Protein AF-A0A857D8H6-F1 (afdb_monomer_lite)

Foldseek 3Di:
DDDDQVQDQEPVDPPRQWAAFQDWHWHQDPPVVDGAIWIWGDQRDTDDDPVRIDIDGDPPDDDDDDHDDDDDPVVPPD

pLDDT: mean 72.56, std 13.86, range [37.75, 90.75]

Structure (mmCIF, N/CA/C/O backbone):
data_AF-A0A857D8H6-F1
#
_entry.id   AF-A0A857D8H6-F1
#
loop_
_atom_site.group_PDB
_atom_site.id
_atom_site.type_symbol
_atom_site.label_atom_id
_atom_site.label_alt_id
_atom_site.label_comp_id
_atom_site.label_asym_id
_atom_site.label_entity_id
_atom_site.label_seq_id
_atom_site.pdbx_PDB_ins_code
_atom_site.Cartn_x
_atom_site.Cartn_y
_atom_site.Cartn_z
_atom_site.occupancy
_atom_site.B_iso_or_equiv
_atom_site.auth_seq_id
_atom_site.auth_comp_id
_atom_site.auth_asym_id
_atom_site.auth_atom_id
_atom_site.pdbx_PDB_model_num
ATOM 1 N N . MET A 1 1 ? 12.086 2.999 -14.278 1.00 40.22 1 MET A N 1
ATOM 2 C CA . MET A 1 1 ? 12.128 3.541 -12.904 1.00 40.22 1 MET A CA 1
ATOM 3 C C . MET A 1 1 ? 10.727 4.001 -12.562 1.00 40.22 1 MET A C 1
ATOM 5 O O . MET A 1 1 ? 10.216 4.843 -13.287 1.00 40.22 1 MET A O 1
ATOM 9 N N . THR A 1 2 ? 10.102 3.438 -11.531 1.00 37.75 2 THR A N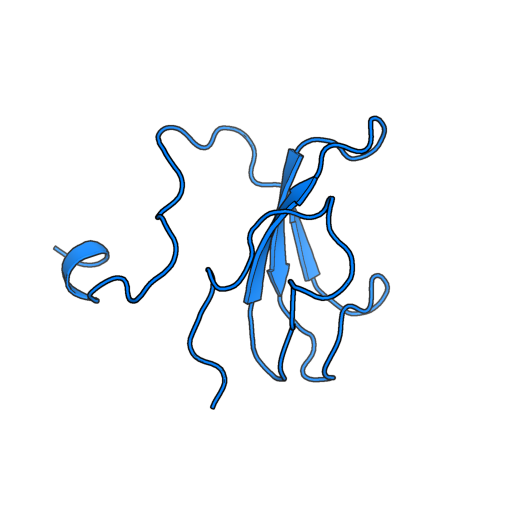 1
ATOM 10 C CA . THR A 1 2 ? 8.755 3.842 -11.095 1.00 37.75 2 THR A CA 1
ATOM 11 C C . THR A 1 2 ? 8.900 4.424 -9.696 1.00 37.75 2 THR A C 1
ATOM 13 O O . THR A 1 2 ? 9.151 3.692 -8.748 1.00 37.75 2 THR A O 1
ATOM 16 N N . ASN A 1 3 ? 8.865 5.754 -9.598 1.00 42.66 3 ASN A N 1
ATOM 17 C CA . ASN A 1 3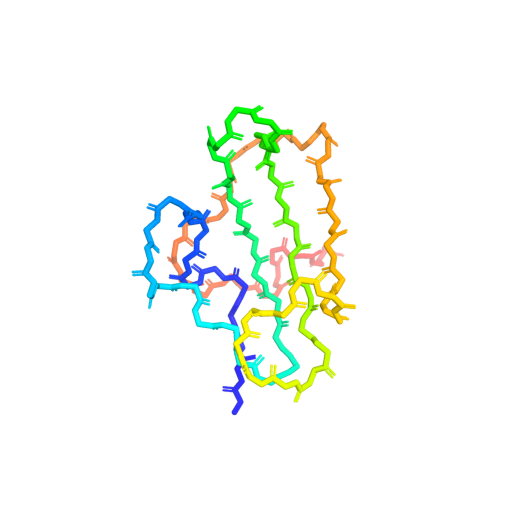 ? 9.344 6.506 -8.436 1.00 42.66 3 ASN A CA 1
ATOM 18 C C . ASN A 1 3 ? 8.236 7.379 -7.831 1.00 42.66 3 ASN A C 1
ATOM 20 O O . ASN A 1 3 ? 8.447 8.562 -7.559 1.00 42.66 3 ASN A O 1
ATOM 24 N N . SER A 1 4 ? 7.015 6.858 -7.713 1.00 48.56 4 SER A N 1
ATOM 25 C CA . SER A 1 4 ? 5.891 7.650 -7.206 1.00 48.56 4 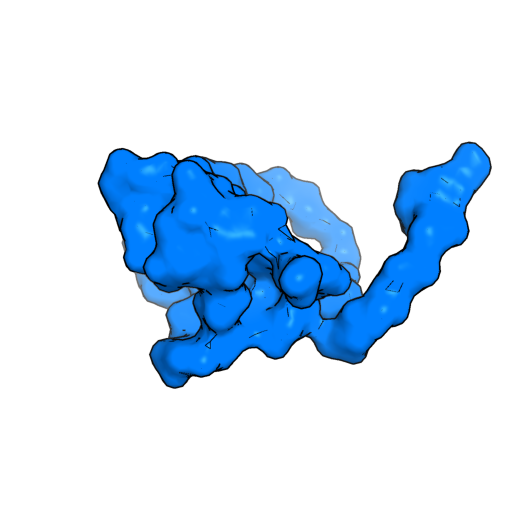SER A CA 1
ATOM 26 C C . SER A 1 4 ? 4.850 6.772 -6.525 1.00 48.56 4 SER A C 1
ATOM 28 O O . SER A 1 4 ? 4.297 5.874 -7.144 1.00 48.56 4 SER A O 1
ATOM 30 N N . VAL A 1 5 ? 4.586 7.083 -5.254 1.00 52.03 5 VAL A N 1
ATOM 31 C CA . VAL A 1 5 ? 3.559 6.453 -4.404 1.00 52.03 5 VAL A CA 1
ATOM 32 C C . VAL A 1 5 ? 2.178 7.107 -4.609 1.00 52.03 5 VAL A C 1
ATOM 34 O O . VAL A 1 5 ? 1.165 6.602 -4.136 1.00 52.03 5 VAL A O 1
ATOM 37 N N . PHE A 1 6 ? 2.124 8.232 -5.337 1.00 53.09 6 PHE A N 1
ATOM 38 C CA . PHE A 1 6 ? 0.994 9.171 -5.322 1.00 53.09 6 PHE A CA 1
ATOM 39 C C . PHE A 1 6 ? 0.355 9.431 -6.687 1.00 53.09 6 PHE A C 1
ATOM 41 O O . PHE A 1 6 ? -0.404 10.385 -6.804 1.00 53.09 6 PHE A O 1
ATOM 48 N N . THR A 1 7 ? 0.662 8.662 -7.735 1.00 50.38 7 THR A N 1
ATOM 49 C CA . THR A 1 7 ? 0.139 8.977 -9.078 1.00 50.38 7 THR A CA 1
ATOM 50 C C . THR A 1 7 ? -1.374 8.747 -9.185 1.00 50.38 7 THR A C 1
ATOM 52 O O . THR A 1 7 ? -2.025 9.475 -9.926 1.00 50.38 7 THR A O 1
ATOM 55 N N . ASP A 1 8 ? -1.943 7.832 -8.387 1.00 53.88 8 ASP A N 1
ATOM 56 C CA . ASP A 1 8 ? -3.371 7.828 -8.054 1.00 53.88 8 ASP A CA 1
ATOM 57 C C . ASP A 1 8 ? -3.688 7.050 -6.775 1.00 53.88 8 ASP A C 1
ATOM 59 O O . ASP A 1 8 ? -3.426 5.852 -6.685 1.00 53.88 8 ASP A O 1
ATOM 63 N N . ALA A 1 9 ? -4.283 7.751 -5.807 1.00 50.75 9 ALA A N 1
ATOM 64 C CA . ALA A 1 9 ? -4.732 7.197 -4.540 1.00 50.75 9 ALA A CA 1
ATOM 65 C C . ALA A 1 9 ? -6.227 6.868 -4.493 1.00 50.75 9 ALA A C 1
ATOM 67 O O . ALA A 1 9 ? -6.754 6.547 -3.428 1.00 50.75 9 ALA A O 1
ATOM 68 N N . ASN A 1 10 ? -6.947 6.964 -5.609 1.00 55.09 10 ASN A N 1
ATOM 69 C CA . ASN A 1 10 ? -8.373 6.682 -5.650 1.00 55.09 10 ASN A CA 1
ATOM 70 C C . ASN A 1 10 ? -8.657 5.292 -6.234 1.00 55.09 10 ASN A C 1
ATOM 72 O O . ASN A 1 10 ? -8.701 5.111 -7.448 1.00 55.09 10 ASN A O 1
ATOM 76 N N . GLY A 1 11 ? -8.940 4.313 -5.370 1.00 50.34 11 GLY A N 1
ATOM 77 C CA . GLY A 1 11 ? -9.264 2.944 -5.789 1.00 50.34 11 GLY A CA 1
ATOM 78 C C . GLY A 1 11 ? -10.610 2.801 -6.502 1.00 50.34 11 GLY A C 1
ATOM 79 O O . GLY A 1 11 ? -10.944 1.712 -6.959 1.00 50.34 11 GLY A O 1
ATOM 80 N N . ALA A 1 12 ? -11.397 3.878 -6.594 1.00 47.84 12 ALA A N 1
ATOM 81 C CA . ALA A 1 12 ? -12.697 3.881 -7.255 1.00 47.84 12 ALA A CA 1
ATOM 82 C C . ALA A 1 12 ? -12.626 4.108 -8.781 1.00 47.84 12 ALA A C 1
ATOM 84 O O . ALA A 1 12 ? -13.657 4.001 -9.444 1.00 47.84 12 ALA A O 1
ATOM 85 N N . LEU A 1 13 ? -11.455 4.432 -9.351 1.00 52.53 13 LEU A N 1
ATOM 86 C CA . LEU A 1 13 ? -11.291 4.716 -10.784 1.00 52.53 13 LEU A CA 1
ATOM 87 C C . LEU A 1 13 ? -10.366 3.695 -11.450 1.00 52.53 13 LEU A C 1
ATOM 89 O O . LEU A 1 13 ? -9.161 3.719 -11.239 1.00 52.53 13 LEU A O 1
ATOM 93 N N . THR A 1 14 ? -10.899 2.822 -12.303 1.00 52.88 14 THR A N 1
ATOM 94 C CA . THR A 1 14 ? -10.091 1.845 -13.048 1.00 52.88 14 THR A CA 1
ATOM 95 C C . THR A 1 14 ? -9.081 2.539 -13.971 1.00 52.88 14 THR A C 1
ATOM 97 O O . THR A 1 14 ? -9.466 3.362 -14.797 1.00 52.88 14 THR A O 1
ATOM 100 N N . GLY A 1 15 ? -7.800 2.163 -13.884 1.00 54.97 15 GLY A N 1
ATOM 101 C CA . GLY A 1 15 ? -6.774 2.526 -14.875 1.00 54.97 15 GLY A CA 1
ATOM 102 C C . GLY A 1 15 ? -5.804 3.642 -14.483 1.00 54.97 15 GLY A C 1
ATOM 103 O O . GLY A 1 15 ? -4.833 3.854 -15.203 1.00 54.97 15 GLY A O 1
ATOM 104 N N . ASN A 1 16 ? -5.993 4.302 -13.340 1.00 54.69 16 ASN A N 1
ATOM 105 C CA . ASN A 1 16 ? -5.070 5.345 -12.884 1.00 54.69 16 ASN A CA 1
ATOM 106 C C . ASN A 1 16 ? -4.063 4.860 -11.812 1.00 54.69 16 ASN A C 1
ATOM 108 O O . ASN A 1 16 ? -3.077 5.543 -11.545 1.00 54.69 16 ASN A O 1
ATOM 112 N N . GLN A 1 17 ? -4.234 3.660 -11.245 1.00 58.00 17 GLN A N 1
ATOM 113 C CA . GLN A 1 17 ? -3.345 3.083 -10.222 1.00 58.00 17 GLN A CA 1
ATOM 114 C C . GLN A 1 17 ? -2.288 2.183 -10.872 1.00 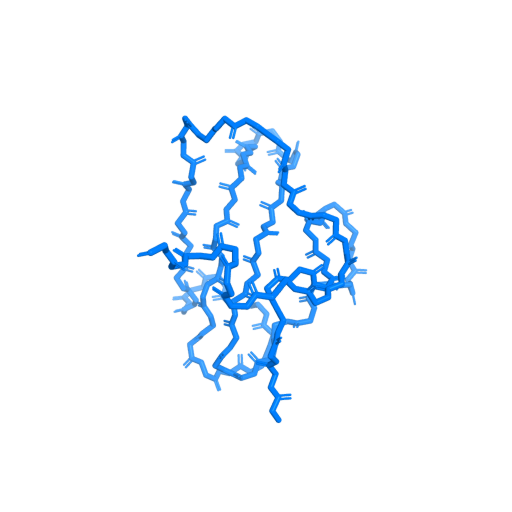58.00 17 GLN A C 1
ATOM 116 O O . GLN A 1 17 ? -2.233 0.978 -10.626 1.00 58.00 17 GLN A O 1
ATOM 121 N N . ALA A 1 18 ? -1.473 2.745 -11.767 1.00 60.53 18 ALA A N 1
ATOM 122 C CA . ALA A 1 18 ? -0.435 1.980 -12.452 1.00 60.53 18 ALA A CA 1
ATOM 123 C C . ALA A 1 18 ? 0.647 1.501 -11.458 1.00 60.53 18 ALA A C 1
ATOM 125 O O . ALA A 1 18 ? 1.622 2.204 -11.194 1.00 60.53 18 ALA A O 1
ATOM 126 N N . LEU A 1 19 ? 0.476 0.290 -10.918 1.00 69.38 19 LEU A N 1
ATOM 127 C CA . LEU A 1 19 ? 1.490 -0.438 -10.152 1.00 69.38 19 LEU A CA 1
ATOM 128 C C . LEU A 1 19 ? 2.559 -0.945 -11.119 1.00 69.38 19 LEU A C 1
ATOM 130 O O . LEU A 1 19 ? 2.420 -1.987 -11.758 1.00 69.38 19 LEU A O 1
ATOM 134 N N . GLY A 1 20 ? 3.624 -0.167 -11.275 1.00 70.00 20 GLY A N 1
ATOM 135 C CA . GLY A 1 20 ? 4.824 -0.640 -11.953 1.00 70.00 20 GLY A CA 1
ATOM 136 C C . GLY A 1 20 ? 5.573 -1.683 -11.118 1.00 70.00 20 GLY A C 1
ATOM 137 O O . GLY A 1 20 ? 5.364 -1.811 -9.913 1.00 70.00 20 GLY A O 1
ATOM 138 N N . VAL A 1 21 ? 6.514 -2.373 -11.758 1.00 75.25 21 VAL A N 1
ATOM 139 C CA . VAL A 1 21 ? 7.452 -3.279 -11.079 1.00 75.25 21 VAL A CA 1
ATOM 140 C C . VAL A 1 21 ? 8.148 -2.547 -9.928 1.00 75.25 21 VAL A C 1
ATOM 142 O O . VAL A 1 21 ? 8.626 -1.422 -10.123 1.00 75.25 21 VAL A O 1
ATOM 145 N N . ASN A 1 22 ? 8.225 -3.190 -8.759 1.00 75.88 22 ASN A N 1
ATOM 146 C CA . ASN A 1 22 ? 8.859 -2.663 -7.542 1.00 75.88 22 ASN A CA 1
ATOM 147 C C . ASN A 1 22 ? 8.290 -1.311 -7.082 1.00 75.88 22 ASN A C 1
ATOM 149 O O . ASN A 1 22 ? 9.027 -0.460 -6.581 1.00 75.88 22 ASN A O 1
ATOM 153 N N . SER A 1 23 ? 6.996 -1.081 -7.298 1.00 75.69 23 SER A N 1
ATOM 154 C CA . SER A 1 23 ? 6.314 0.133 -6.855 1.00 75.69 23 SER A CA 1
ATOM 155 C C . SER A 1 23 ? 5.336 -0.144 -5.721 1.00 75.69 23 SER A C 1
ATOM 157 O O . SER A 1 23 ? 5.005 -1.289 -5.409 1.00 75.69 23 SER A O 1
ATOM 159 N N . ALA A 1 24 ? 4.877 0.936 -5.102 1.00 78.88 24 ALA A N 1
ATOM 160 C CA . ALA A 1 24 ? 3.800 0.898 -4.142 1.00 78.88 24 ALA A CA 1
ATOM 161 C C . ALA A 1 24 ? 2.810 2.022 -4.443 1.00 78.88 24 ALA A C 1
ATOM 163 O O . ALA A 1 24 ? 3.203 3.075 -4.948 1.00 78.88 24 ALA A O 1
ATOM 164 N N . ALA A 1 25 ? 1.546 1.801 -4.109 1.00 77.81 25 ALA A N 1
ATOM 165 C CA . ALA A 1 25 ? 0.482 2.784 -4.243 1.00 77.81 25 ALA A CA 1
ATOM 166 C C . ALA A 1 25 ? -0.287 2.878 -2.927 1.00 77.81 25 ALA A C 1
ATOM 168 O O . ALA A 1 25 ? -0.541 1.868 -2.271 1.00 77.81 25 ALA A O 1
ATOM 169 N N . LEU A 1 26 ? -0.665 4.092 -2.542 1.00 80.00 26 LEU A N 1
ATOM 170 C CA . LEU A 1 26 ? -1.566 4.314 -1.419 1.00 80.00 26 LEU A CA 1
ATOM 171 C C . LEU A 1 26 ? -2.969 4.522 -1.967 1.00 80.00 26 LEU A C 1
ATOM 173 O O . LEU A 1 26 ? -3.170 5.490 -2.675 1.00 80.00 26 LEU A O 1
ATOM 177 N N . VAL A 1 27 ? -3.923 3.655 -1.652 1.00 76.94 27 VAL A N 1
ATOM 178 C CA . VAL A 1 27 ? -5.247 3.622 -2.280 1.00 76.94 27 VAL A CA 1
ATOM 179 C C . VAL A 1 27 ? -6.337 3.776 -1.224 1.00 76.94 27 VAL A C 1
ATOM 181 O O . VAL A 1 27 ? -6.403 3.002 -0.273 1.00 76.94 27 VAL A O 1
ATOM 184 N N . ASN A 1 28 ? -7.224 4.751 -1.397 1.00 78.56 28 ASN A N 1
ATOM 185 C CA . ASN A 1 28 ? -8.470 4.865 -0.653 1.00 78.56 28 ASN A CA 1
ATOM 186 C C . ASN A 1 28 ? -9.554 4.044 -1.358 1.00 78.56 28 ASN A C 1
ATOM 188 O O . ASN A 1 28 ? -9.916 4.317 -2.508 1.00 78.56 28 ASN A O 1
ATOM 192 N N . VAL A 1 29 ? -10.061 3.035 -0.665 1.00 78.81 29 VAL A N 1
ATOM 193 C CA . VAL A 1 29 ? -11.087 2.118 -1.144 1.00 78.81 29 VAL A CA 1
ATOM 194 C C . VAL A 1 29 ? -12.415 2.495 -0.502 1.00 78.81 29 VAL A C 1
ATOM 196 O O . VAL A 1 29 ? -12.523 2.612 0.716 1.00 78.81 29 VAL A O 1
ATOM 199 N N . THR A 1 30 ? -13.446 2.674 -1.324 1.00 81.38 30 THR A N 1
ATOM 200 C CA . THR A 1 30 ? -14.797 3.058 -0.875 1.00 81.38 30 THR A CA 1
ATOM 201 C C . THR A 1 30 ? -15.805 1.910 -0.954 1.00 81.38 30 THR A C 1
ATOM 203 O O . THR A 1 30 ? -16.939 2.045 -0.495 1.00 81.38 30 THR A O 1
ATOM 206 N N . THR A 1 31 ? -15.412 0.758 -1.508 1.00 82.06 31 THR A N 1
ATOM 207 C CA . THR A 1 31 ? -16.243 -0.449 -1.560 1.00 82.06 31 THR A CA 1
ATOM 208 C C . THR A 1 31 ? -16.522 -0.959 -0.147 1.00 82.06 31 THR A C 1
ATOM 210 O O . THR A 1 31 ? -15.595 -1.321 0.569 1.00 82.06 31 THR A O 1
ATOM 213 N N . ALA A 1 32 ? -17.799 -1.029 0.240 1.00 82.56 32 ALA A N 1
ATOM 214 C CA . ALA A 1 32 ? -18.236 -1.189 1.633 1.00 82.56 32 ALA A CA 1
ATOM 215 C C . ALA A 1 32 ? -17.529 -2.303 2.434 1.00 82.56 32 ALA A C 1
ATOM 217 O O . ALA A 1 32 ? -17.165 -2.085 3.584 1.00 82.56 32 ALA A O 1
ATOM 218 N N . SER A 1 33 ? -17.308 -3.482 1.847 1.00 88.00 33 SER A N 1
ATOM 219 C CA . SER A 1 33 ? -16.705 -4.627 2.549 1.00 88.00 33 SER A CA 1
ATOM 220 C C . SER A 1 33 ? -15.209 -4.479 2.847 1.00 88.00 33 SER A C 1
ATOM 222 O O . SER A 1 33 ? -14.688 -5.208 3.685 1.00 88.00 33 SER A O 1
ATOM 224 N N . ILE A 1 34 ? -14.523 -3.570 2.156 1.00 84.06 34 ILE A N 1
ATOM 225 C CA . ILE A 1 34 ? -13.077 -3.331 2.259 1.00 84.06 34 ILE A CA 1
ATOM 226 C C . ILE A 1 34 ? -12.785 -1.827 2.290 1.00 84.06 34 ILE A C 1
ATOM 228 O O . ILE A 1 34 ? -11.775 -1.370 1.765 1.00 84.06 34 ILE A O 1
ATOM 232 N N . ALA A 1 35 ? -13.711 -1.033 2.830 1.00 85.81 35 ALA A N 1
ATOM 233 C CA . ALA A 1 35 ? -13.549 0.408 2.865 1.00 85.81 35 ALA A CA 1
ATOM 234 C C . ALA A 1 35 ? -12.383 0.780 3.793 1.00 85.81 35 ALA A C 1
ATOM 236 O O . ALA A 1 35 ? -12.318 0.312 4.932 1.00 85.81 35 ALA A O 1
ATOM 237 N N . GLY A 1 36 ? -11.469 1.623 3.314 1.00 85.88 36 GLY A N 1
ATOM 238 C CA . GLY A 1 36 ? -10.281 2.012 4.068 1.00 85.88 36 GLY A CA 1
ATOM 239 C C . GLY A 1 36 ? -9.140 2.508 3.190 1.00 85.88 36 GLY A C 1
ATOM 240 O O . GLY A 1 36 ? -9.237 2.543 1.965 1.00 85.88 36 GLY A O 1
ATOM 241 N N . THR A 1 37 ? -8.037 2.868 3.838 1.00 85.62 37 THR A N 1
ATOM 242 C CA . THR A 1 37 ? -6.806 3.295 3.170 1.00 85.62 37 THR A CA 1
ATOM 243 C C . THR A 1 37 ? -5.808 2.147 3.178 1.00 85.62 37 THR A C 1
ATOM 245 O O . THR A 1 37 ? -5.443 1.645 4.239 1.00 85.62 37 THR A O 1
ATOM 248 N N . TYR A 1 38 ? -5.333 1.754 2.003 1.00 85.00 38 TYR A N 1
ATOM 249 C CA . TYR A 1 38 ? -4.445 0.613 1.826 1.00 85.00 38 TYR A CA 1
ATOM 250 C C . TYR A 1 38 ? -3.133 1.039 1.189 1.00 85.00 38 TYR A C 1
ATOM 252 O O . TYR A 1 38 ? -3.130 1.718 0.167 1.00 85.00 38 TYR A O 1
ATOM 260 N N . LEU A 1 39 ? -2.018 0.590 1.754 1.00 86.81 39 LEU A N 1
ATOM 261 C CA . LEU A 1 39 ? -0.749 0.553 1.042 1.00 86.81 39 LEU A CA 1
ATOM 262 C C . LEU A 1 39 ? -0.668 -0.770 0.280 1.00 86.81 39 LEU A C 1
ATOM 264 O O . LEU A 1 39 ? -0.725 -1.841 0.885 1.00 86.81 39 LEU A O 1
ATOM 268 N N . VAL A 1 40 ? -0.533 -0.682 -1.036 1.00 84.56 40 VAL A N 1
ATOM 269 C CA . VAL A 1 40 ? -0.323 -1.819 -1.932 1.00 84.56 40 VAL A CA 1
ATOM 270 C C . VAL A 1 40 ? 1.143 -1.838 -2.336 1.00 84.56 40 VAL A C 1
ATOM 272 O O . VAL A 1 40 ? 1.642 -0.825 -2.823 1.00 84.56 40 VAL A O 1
ATOM 275 N N . ILE A 1 41 ? 1.831 -2.960 -2.133 1.00 86.50 41 ILE A N 1
ATOM 276 C CA . ILE A 1 41 ? 3.241 -3.157 -2.497 1.00 86.50 41 ILE A CA 1
ATOM 277 C C . ILE A 1 41 ? 3.309 -4.264 -3.543 1.00 86.50 41 ILE A C 1
ATOM 279 O O . ILE A 1 41 ? 2.855 -5.381 -3.290 1.00 86.50 41 ILE A O 1
ATOM 283 N N . ASN A 1 42 ? 3.882 -3.938 -4.700 1.00 84.38 42 ASN A N 1
ATOM 284 C CA . ASN A 1 42 ? 3.941 -4.839 -5.838 1.00 84.38 42 ASN A CA 1
ATOM 285 C C . ASN A 1 42 ? 4.983 -5.957 -5.665 1.00 84.38 42 ASN A C 1
ATOM 287 O O . ASN A 1 42 ? 6.105 -5.688 -5.228 1.00 84.38 42 ASN A O 1
ATOM 291 N N . ASP A 1 43 ? 4.652 -7.179 -6.086 1.00 85.12 43 ASP A N 1
ATOM 292 C CA . ASP A 1 43 ? 5.523 -8.367 -6.022 1.00 85.12 43 ASP A CA 1
ATOM 293 C C . ASP A 1 43 ? 6.618 -8.438 -7.113 1.00 85.12 43 ASP A C 1
ATOM 295 O O . ASP A 1 43 ? 7.301 -9.453 -7.253 1.00 85.12 43 ASP A O 1
ATOM 299 N N . SER A 1 44 ? 6.852 -7.344 -7.842 1.00 84.00 44 SER A N 1
ATOM 300 C CA . SER A 1 44 ? 7.722 -7.229 -9.028 1.00 84.00 44 SER A CA 1
ATOM 301 C C . SER A 1 44 ? 7.079 -7.630 -10.362 1.00 84.00 44 SER A C 1
ATOM 303 O O . SER A 1 44 ? 7.771 -7.608 -11.386 1.00 84.00 44 SER A O 1
ATOM 305 N N . VAL A 1 45 ? 5.782 -7.936 -10.406 1.00 82.00 45 VAL A N 1
ATOM 306 C CA . VAL A 1 45 ? 5.027 -8.120 -11.654 1.00 82.00 45 VAL A CA 1
ATOM 307 C C . VAL A 1 45 ? 4.097 -6.932 -11.869 1.00 82.00 45 VAL A C 1
ATOM 309 O O . VAL A 1 45 ? 3.239 -6.656 -11.052 1.00 82.00 45 VAL A O 1
ATOM 312 N N . ALA A 1 46 ? 4.233 -6.215 -12.986 1.00 81.44 46 ALA A N 1
ATOM 313 C CA . ALA A 1 46 ? 3.417 -5.025 -13.233 1.00 81.44 46 ALA A CA 1
ATOM 314 C C . ALA A 1 46 ? 1.900 -5.310 -13.193 1.00 81.44 46 ALA A C 1
ATOM 316 O O . ALA A 1 46 ? 1.423 -6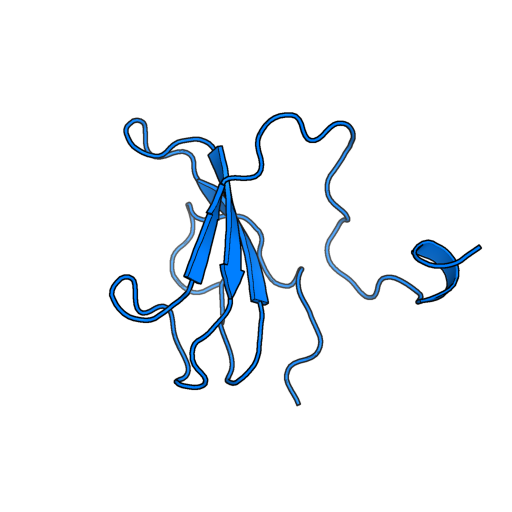.292 -13.765 1.00 81.44 46 ALA A O 1
ATOM 317 N N . GLY A 1 47 ? 1.147 -4.379 -12.606 1.00 79.44 47 GLY A N 1
ATOM 318 C CA . GLY A 1 47 ? -0.291 -4.492 -12.363 1.00 79.44 47 GLY A CA 1
ATOM 319 C C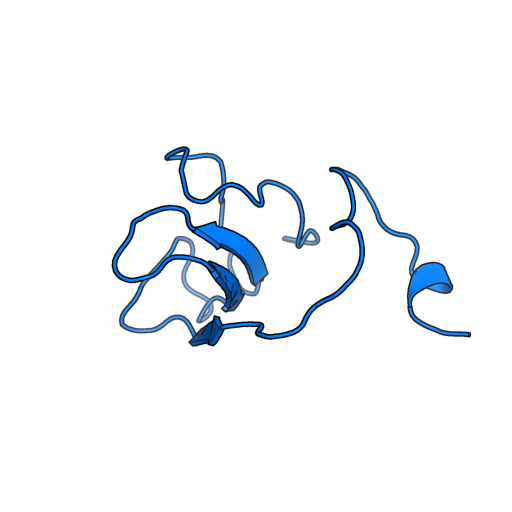 . GLY A 1 47 ? -0.620 -4.938 -10.936 1.00 79.44 47 GLY A C 1
ATOM 320 O O . GLY A 1 47 ? 0.250 -5.368 -10.194 1.00 79.44 47 GLY A O 1
ATOM 321 N N . PHE A 1 48 ? -1.890 -4.802 -10.547 1.00 79.00 48 PHE A N 1
ATOM 322 C CA . PHE A 1 48 ? -2.372 -5.297 -9.256 1.00 79.00 48 PHE A CA 1
ATOM 323 C C . PHE A 1 48 ? -2.693 -6.794 -9.331 1.00 79.00 48 PHE A C 1
ATOM 325 O O . PHE A 1 48 ? -3.465 -7.227 -10.192 1.00 79.00 48 PHE A O 1
ATOM 332 N N . GLN A 1 49 ? -2.158 -7.567 -8.395 1.00 81.62 49 GLN A N 1
ATOM 333 C CA . GLN A 1 49 ? -2.333 -9.006 -8.258 1.00 81.62 49 GLN A CA 1
ATOM 334 C C . GLN A 1 49 ? -2.679 -9.347 -6.806 1.00 81.62 49 GLN A C 1
ATOM 336 O O . GLN A 1 49 ? -1.807 -9.632 -5.995 1.00 81.62 49 GLN A O 1
ATOM 341 N N . SER A 1 50 ? -3.969 -9.382 -6.463 1.00 77.12 50 SER A N 1
ATOM 342 C CA . SER A 1 50 ? -4.437 -9.561 -5.074 1.00 77.12 50 SER A CA 1
ATOM 343 C C . SER A 1 50 ? -3.932 -10.817 -4.350 1.00 77.12 50 SER A C 1
ATOM 345 O O . SER A 1 50 ? -3.995 -10.877 -3.128 1.00 77.12 50 SER A O 1
ATOM 347 N N . SER A 1 51 ? -3.498 -11.840 -5.090 1.00 85.75 51 SER A N 1
ATOM 348 C CA . SER A 1 51 ? -2.969 -13.093 -4.532 1.00 85.75 51 SER A CA 1
ATOM 349 C C . SER A 1 51 ? -1.477 -13.037 -4.197 1.00 85.75 51 SER A C 1
ATOM 351 O O . SER A 1 51 ? -0.980 -13.923 -3.506 1.00 85.75 51 SER A O 1
ATOM 353 N N . ASN A 1 52 ? -0.770 -12.033 -4.712 1.00 85.81 52 ASN A N 1
ATOM 354 C CA . ASN A 1 52 ? 0.685 -11.963 -4.722 1.00 85.81 52 ASN A CA 1
ATOM 355 C C . ASN A 1 52 ? 1.204 -10.651 -4.127 1.00 85.81 52 ASN A C 1
ATOM 357 O O . ASN A 1 52 ? 2.174 -10.656 -3.371 1.00 85.81 52 ASN A O 1
ATOM 361 N N . ASP A 1 53 ? 0.540 -9.543 -4.448 1.00 85.88 53 ASP A N 1
ATOM 362 C CA . ASP A 1 53 ? 0.838 -8.240 -3.879 1.00 85.88 53 ASP A CA 1
ATOM 363 C C . ASP A 1 53 ? 0.530 -8.225 -2.382 1.00 85.88 53 ASP A C 1
ATOM 365 O O . ASP A 1 53 ? -0.440 -8.821 -1.900 1.00 85.88 53 ASP A O 1
ATOM 369 N N . LEU A 1 54 ? 1.334 -7.472 -1.636 1.00 90.75 54 LEU A N 1
ATOM 370 C CA . LEU A 1 54 ? 1.075 -7.230 -0.226 1.00 90.75 54 LEU A CA 1
ATOM 371 C C . LEU A 1 54 ? 0.128 -6.038 -0.074 1.00 90.75 54 LEU A C 1
ATOM 373 O O . LEU A 1 54 ? 0.415 -4.936 -0.543 1.00 90.75 54 LEU A O 1
ATOM 377 N N . LEU A 1 55 ? -0.975 -6.252 0.646 1.00 87.75 55 LEU A N 1
ATOM 378 C CA . LEU A 1 55 ? -1.904 -5.202 1.050 1.00 87.75 55 LEU A CA 1
ATOM 379 C C . LEU A 1 55 ? -1.782 -4.947 2.550 1.00 87.75 55 LEU A C 1
ATOM 381 O O . LEU A 1 55 ? -1.953 -5.854 3.366 1.00 87.75 55 LEU A O 1
ATOM 385 N N . VAL A 1 56 ? -1.554 -3.690 2.918 1.00 90.69 56 VAL A N 1
ATOM 386 C CA . VAL A 1 56 ? -1.526 -3.241 4.312 1.00 90.69 56 VAL A CA 1
ATOM 387 C C . VAL A 1 56 ? -2.653 -2.240 4.525 1.00 90.69 56 VAL A C 1
ATOM 389 O O . VAL A 1 56 ? -2.638 -1.162 3.939 1.00 90.69 56 VAL A O 1
ATOM 392 N N . ASN A 1 57 ? -3.623 -2.582 5.377 1.00 89.75 57 ASN A N 1
ATOM 393 C CA . ASN A 1 57 ? -4.644 -1.632 5.818 1.00 89.75 57 ASN A CA 1
ATOM 394 C C . ASN A 1 57 ? -4.030 -0.652 6.824 1.00 89.75 57 ASN A C 1
ATOM 396 O O . ASN A 1 57 ? -3.553 -1.062 7.885 1.00 89.75 57 ASN A O 1
ATOM 400 N N . ILE A 1 58 ? -4.049 0.637 6.500 1.00 89.12 58 ILE A N 1
ATOM 401 C CA . ILE A 1 58 ? -3.540 1.694 7.367 1.00 89.12 58 ILE A CA 1
ATOM 402 C C . ILE A 1 58 ? -4.708 2.252 8.177 1.00 89.12 58 ILE A C 1
ATOM 404 O O . ILE A 1 58 ? -5.445 3.142 7.748 1.00 89.12 58 ILE A O 1
ATOM 408 N N . THR A 1 59 ? -4.852 1.742 9.394 1.00 87.88 59 THR A N 1
ATOM 409 C CA . THR A 1 59 ? -5.829 2.239 10.366 1.00 87.88 59 THR A CA 1
ATOM 410 C C . THR A 1 59 ? -5.233 3.355 11.219 1.00 87.88 59 THR A C 1
ATOM 412 O O . THR A 1 59 ? -4.083 3.262 11.640 1.00 87.88 59 THR A O 1
ATOM 415 N N . GLY A 1 60 ? -6.027 4.380 11.537 1.00 83.88 60 GLY A N 1
ATOM 416 C CA . GLY A 1 60 ? -5.616 5.437 12.467 1.00 83.88 60 GLY A CA 1
ATOM 417 C C . GLY A 1 60 ? -4.646 6.473 11.890 1.00 83.88 60 GLY A C 1
ATOM 418 O O . GLY A 1 60 ? -4.064 7.233 12.661 1.00 83.88 60 GLY A O 1
ATOM 419 N N . TYR A 1 61 ? -4.476 6.538 10.562 1.00 79.19 61 TYR A N 1
ATOM 420 C CA . TYR A 1 61 ? -3.783 7.673 9.951 1.00 79.19 61 TYR A CA 1
ATOM 421 C C . TYR A 1 61 ? -4.557 8.968 10.238 1.00 79.19 61 TYR A C 1
ATOM 423 O O . TYR A 1 61 ? -5.790 8.987 10.234 1.00 79.19 61 TYR A O 1
ATOM 431 N N . SER A 1 62 ? -3.832 10.053 10.489 1.00 76.31 62 SER A N 1
ATOM 432 C CA . SER A 1 62 ? -4.397 11.385 10.688 1.00 76.31 62 SER A CA 1
ATOM 433 C C . SER A 1 62 ? -3.752 12.378 9.722 1.00 76.31 62 SER A C 1
ATOM 435 O O . SER A 1 62 ? -2.625 12.184 9.268 1.00 76.31 62 SER A O 1
ATOM 437 N N . GLY A 1 63 ? -4.488 13.437 9.379 1.00 75.62 63 GLY A N 1
ATOM 438 C CA . GLY A 1 63 ? -4.051 14.447 8.414 1.00 75.62 63 GLY A CA 1
ATOM 439 C C . GLY A 1 63 ? -4.493 14.169 6.975 1.00 75.62 63 GLY A C 1
ATOM 440 O O . GLY A 1 63 ? -5.276 13.262 6.695 1.00 75.62 63 GLY A O 1
ATOM 441 N N . THR A 1 64 ? -4.030 15.007 6.053 1.00 72.94 64 THR A N 1
ATOM 442 C CA . THR A 1 64 ? -4.334 14.902 4.621 1.00 72.94 64 THR A CA 1
ATOM 443 C C . THR A 1 64 ? -3.254 14.107 3.912 1.00 72.94 64 THR A C 1
ATOM 445 O O . THR A 1 64 ? -2.069 14.395 4.083 1.00 72.94 64 THR A O 1
ATOM 448 N N . LEU A 1 65 ? -3.657 13.147 3.076 1.00 70.50 65 LEU A N 1
ATOM 449 C CA . LEU A 1 65 ? -2.713 12.496 2.176 1.00 70.50 65 LEU A CA 1
ATOM 450 C C . LEU A 1 65 ? -2.065 13.542 1.258 1.00 70.50 65 LEU A C 1
ATOM 452 O O . LEU A 1 65 ? -2.735 14.508 0.874 1.00 70.50 65 LEU A O 1
ATOM 456 N N . PRO A 1 66 ? -0.778 13.376 0.914 1.00 65.44 66 PRO A N 1
ATOM 457 C CA . PRO A 1 66 ? -0.106 14.275 -0.006 1.00 65.44 66 PRO A CA 1
ATOM 458 C C . PRO A 1 66 ? -0.866 14.364 -1.328 1.00 65.44 66 PRO A C 1
ATOM 460 O O . PRO A 1 66 ? -1.329 13.354 -1.859 1.00 65.44 66 PRO A O 1
ATOM 463 N N . ALA A 1 67 ? -0.982 15.578 -1.859 1.00 64.38 67 ALA A N 1
ATOM 464 C CA . ALA A 1 67 ? -1.511 15.776 -3.199 1.00 64.38 67 ALA A CA 1
ATOM 465 C C . ALA A 1 67 ? -0.554 15.189 -4.251 1.00 64.38 67 ALA A C 1
ATOM 467 O O . ALA A 1 67 ? 0.624 14.949 -3.981 1.00 64.38 67 ALA A O 1
ATOM 468 N N . PHE A 1 68 ? -1.066 14.992 -5.467 1.00 61.34 68 PHE A N 1
ATOM 469 C CA . PHE A 1 68 ? -0.280 14.567 -6.623 1.00 61.34 68 PHE A CA 1
ATOM 470 C C . PHE A 1 68 ? 1.002 15.399 -6.775 1.00 61.34 68 PHE A C 1
ATOM 472 O O . PHE A 1 68 ? 0.957 16.629 -6.731 1.00 61.34 68 PHE A O 1
ATOM 479 N N . GLY A 1 69 ? 2.134 14.733 -7.004 1.00 60.25 69 GLY A N 1
ATOM 480 C CA . GLY A 1 69 ? 3.410 15.395 -7.265 1.00 60.25 69 GLY A CA 1
ATOM 481 C C . GLY A 1 69 ? 4.595 14.754 -6.549 1.00 60.25 69 GLY A C 1
ATOM 482 O O . GLY A 1 69 ? 4.493 13.692 -5.939 1.00 60.25 69 GLY A O 1
ATOM 483 N N . SER A 1 70 ? 5.749 15.410 -6.662 1.00 64.12 70 SER A N 1
ATOM 484 C CA . SER A 1 70 ? 6.970 14.996 -5.971 1.00 64.12 70 SER A CA 1
ATOM 485 C C . SER A 1 70 ? 6.941 15.486 -4.524 1.00 64.12 70 SER A C 1
ATOM 487 O O . SER A 1 70 ? 6.770 16.681 -4.285 1.00 64.12 70 SER A O 1
ATOM 489 N N . ILE A 1 71 ? 7.138 14.578 -3.567 1.00 68.56 71 ILE A N 1
ATOM 490 C CA . ILE A 1 71 ? 7.361 14.936 -2.163 1.00 68.56 71 ILE A CA 1
ATOM 491 C C . ILE A 1 71 ? 8.872 15.000 -1.934 1.00 68.56 71 ILE A C 1
ATOM 493 O O . ILE A 1 71 ? 9.553 13.994 -2.154 1.00 68.56 71 ILE A O 1
ATOM 497 N N . PRO A 1 72 ? 9.428 16.146 -1.509 1.00 73.50 72 PRO A N 1
ATOM 498 C CA . PRO A 1 72 ? 10.858 16.246 -1.269 1.00 73.50 72 PRO A CA 1
ATOM 499 C C . PRO A 1 72 ? 11.286 15.338 -0.106 1.00 73.50 72 PRO A C 1
ATOM 501 O O . PRO A 1 72 ? 10.583 15.207 0.892 1.00 73.50 72 PRO A O 1
ATOM 504 N N . VAL A 1 73 ? 12.471 14.725 -0.214 1.00 74.31 73 VAL A N 1
ATOM 505 C CA . VAL A 1 73 ? 13.022 13.808 0.810 1.00 74.31 73 VAL A CA 1
ATOM 506 C C . VAL A 1 73 ? 13.146 14.486 2.181 1.00 74.31 73 VAL A C 1
ATOM 508 O O . VAL A 1 73 ? 12.958 13.842 3.210 1.00 74.31 73 VAL A O 1
ATOM 511 N N . SER A 1 74 ? 13.379 15.801 2.198 1.00 79.88 74 SER A N 1
ATOM 512 C CA . SER A 1 74 ? 13.410 16.620 3.415 1.00 79.88 74 SER A CA 1
ATOM 513 C C . SER A 1 74 ? 12.073 16.687 4.162 1.00 79.88 74 SER A C 1
ATOM 515 O O . SER A 1 74 ? 12.045 17.120 5.306 1.00 79.88 74 SER A O 1
ATOM 517 N N . SER A 1 75 ? 10.962 16.258 3.554 1.00 75.31 75 SER A N 1
ATOM 518 C CA . SER A 1 75 ? 9.677 16.108 4.246 1.00 75.31 75 SER A CA 1
ATOM 519 C C . SER A 1 75 ? 9.582 14.829 5.088 1.00 75.31 75 SER A C 1
ATOM 521 O O . SER A 1 75 ? 8.658 14.721 5.887 1.00 75.31 75 SER A O 1
ATOM 523 N N . PHE A 1 76 ? 10.499 13.868 4.917 1.00 73.69 76 PHE A N 1
ATOM 524 C CA . PHE A 1 76 ? 10.472 12.576 5.618 1.00 73.69 76 PHE A CA 1
ATOM 525 C C . PHE A 1 76 ? 11.521 12.453 6.725 1.00 73.69 76 PHE A C 1
ATOM 527 O O . PHE A 1 76 ? 11.292 11.741 7.700 1.00 73.69 76 PHE A O 1
ATOM 534 N N . PHE A 1 77 ? 12.663 13.126 6.578 1.00 76.38 77 PHE A N 1
ATOM 535 C CA . PHE A 1 77 ? 13.785 13.026 7.507 1.00 76.38 77 PHE A CA 1
ATOM 536 C C . PHE A 1 77 ? 14.162 14.425 8.001 1.00 76.38 77 PHE A C 1
ATOM 538 O O . PHE A 1 77 ? 14.537 15.277 7.192 1.00 76.38 77 PHE A O 1
ATOM 545 N N . ILE A 1 78 ? 14.024 14.640 9.313 1.00 65.12 78 ILE A N 1
ATOM 546 C CA . ILE A 1 78 ? 14.502 15.824 10.046 1.00 65.12 78 ILE A CA 1
ATOM 547 C C . ILE A 1 78 ? 15.872 15.565 10.665 1.00 65.12 78 ILE A C 1
ATOM 549 O O . ILE A 1 78 ? 16.113 14.412 11.090 1.00 65.12 78 ILE A O 1
#

InterPro domains:
  IPR048165 Bluetail putative surface-anchoring domain [NF041519] (18-77)

Radius of gyration: 12.76 Å; chains: 1; bounding box: 33×30×27 Å

Sequence (78 aa):
MTNSVFTDANGALTGNQALGVNSAALVNVTTASIAGTYLVINDSVAGFQSSNDLLVNITGYSGTLPAFGSIPVSSFFI

Secondary structure (DSSP, 8-state):
----S-S--BTTSTTS----TT-EEEEEE-SGGG-EEEEEE--SSSS--TTTSEEEE--S--SPPPPSSPPPGGGT--

Organism: NCBI:txid2686288